Protein AF-A0A920MSC8-F1 (afdb_monomer_lite)

Sequence (180 aa):
MVLKQYVLIKDSKAYVSVGFSSLSDSIYIMFEDGENQVEAIFDRISPYYDNRDAVVTSTADDWADWCHEKFIRTCRNFRAHNLWLSCAIVTNGVSADNWDDIQIQLDSGYVEAVAHSRTHPYVPYNDVEGEVAGSKEDIIGNLELPAHSRYGENEYVYAWIAPYGDMRKIDPWEALQNIL

Structure (mmCIF, N/CA/C/O backbone):
data_AF-A0A920MSC8-F1
#
_entry.id   AF-A0A920MSC8-F1
#
loop_
_atom_site.group_PDB
_atom_site.id
_atom_site.type_symbol
_atom_site.label_atom_id
_atom_site.label_alt_id
_atom_site.label_comp_id
_atom_site.label_asym_id
_atom_site.label_entity_id
_atom_site.label_seq_id
_atom_site.pdbx_PDB_ins_code
_atom_site.Cartn_x
_atom_site.Cartn_y
_atom_site.Cartn_z
_atom_site.occupancy
_atom_site.B_iso_or_equiv
_atom_site.auth_seq_id
_atom_site.auth_comp_id
_atom_site.auth_asym_id
_atom_site.auth_atom_id
_atom_site.pdbx_PDB_model_num
ATOM 1 N N . MET A 1 1 ? -1.383 1.079 37.408 1.00 40.09 1 MET A N 1
ATOM 2 C CA . MET A 1 1 ? -1.891 1.235 36.031 1.00 40.09 1 MET A CA 1
ATOM 3 C C . MET A 1 1 ? -1.888 2.720 35.716 1.00 40.09 1 MET A C 1
ATOM 5 O O . MET A 1 1 ? -2.569 3.460 36.410 1.00 40.09 1 MET A O 1
ATOM 9 N N . VAL A 1 2 ? -1.052 3.177 34.783 1.00 30.62 2 VAL A N 1
ATOM 10 C CA . VAL A 1 2 ? -1.050 4.588 34.366 1.00 30.62 2 VAL A CA 1
ATOM 11 C C . VAL A 1 2 ? -2.204 4.749 33.380 1.00 30.62 2 VAL A C 1
ATOM 13 O O . VAL A 1 2 ? -2.114 4.271 32.253 1.00 30.62 2 VAL A O 1
ATOM 16 N N . LEU A 1 3 ? -3.310 5.345 33.825 1.00 38.31 3 LEU A N 1
ATOM 17 C CA . LEU A 1 3 ? -4.412 5.735 32.948 1.00 38.31 3 LEU A CA 1
ATOM 18 C C . LEU A 1 3 ? -3.907 6.872 32.059 1.00 38.31 3 LEU A C 1
ATOM 20 O O . LEU A 1 3 ? -3.834 8.021 32.487 1.00 38.31 3 LEU A O 1
ATOM 24 N N . LYS A 1 4 ? -3.509 6.548 30.830 1.00 42.91 4 LYS A N 1
ATOM 25 C CA . LYS A 1 4 ? -3.308 7.560 29.798 1.00 42.91 4 LYS A CA 1
ATOM 26 C C . LYS A 1 4 ? -4.689 7.996 29.320 1.00 42.91 4 LYS A C 1
ATOM 28 O O . LYS A 1 4 ? -5.330 7.288 28.555 1.00 42.91 4 LYS A O 1
ATOM 33 N N . GLN A 1 5 ? -5.156 9.121 29.841 1.00 56.84 5 GLN A N 1
ATOM 34 C CA . GLN A 1 5 ? -6.381 9.765 29.388 1.00 56.84 5 GLN A CA 1
ATOM 35 C C . GLN A 1 5 ? -6.006 10.690 28.233 1.00 56.84 5 GLN A C 1
ATOM 37 O O . GLN A 1 5 ? -5.167 11.575 28.392 1.00 56.84 5 GLN A O 1
ATOM 42 N N . TYR A 1 6 ? -6.596 10.458 27.068 1.00 54.62 6 TYR A N 1
ATOM 43 C CA . TYR A 1 6 ? -6.453 11.339 25.916 1.00 54.62 6 TYR A CA 1
ATOM 44 C C . TYR A 1 6 ? -7.805 11.990 25.650 1.00 54.62 6 TYR A C 1
ATOM 46 O O . TYR A 1 6 ? -8.813 11.289 25.546 1.00 54.62 6 TYR A O 1
ATOM 54 N N . VAL A 1 7 ? -7.812 13.319 25.552 1.00 63.34 7 VAL A N 1
ATOM 55 C CA . VAL A 1 7 ? -8.967 14.105 25.114 1.00 63.34 7 VAL A CA 1
ATOM 56 C C . VAL A 1 7 ? -8.557 14.826 23.839 1.00 63.34 7 VAL A C 1
ATOM 58 O O . VAL A 1 7 ? -7.684 15.691 23.863 1.00 63.34 7 VAL A O 1
ATOM 61 N N . LEU A 1 8 ? -9.162 14.442 22.718 1.00 65.62 8 LEU A N 1
ATOM 62 C CA . LEU A 1 8 ? -9.047 15.172 21.456 1.00 65.62 8 LEU A CA 1
ATOM 63 C C . LEU A 1 8 ? -10.318 15.994 21.264 1.00 65.62 8 LEU A C 1
ATOM 65 O O . LEU A 1 8 ? -11.412 15.434 21.343 1.00 65.62 8 LEU A O 1
ATOM 69 N N . ILE A 1 9 ? -10.172 17.289 20.982 1.00 70.25 9 ILE A N 1
ATOM 70 C CA . ILE A 1 9 ? -11.290 18.186 20.678 1.00 70.25 9 ILE A CA 1
ATOM 71 C C . ILE A 1 9 ? -11.225 18.550 19.196 1.00 70.25 9 ILE A C 1
ATOM 73 O O . ILE A 1 9 ? -10.242 19.129 18.738 1.00 70.25 9 ILE A O 1
ATOM 77 N N . LYS A 1 10 ? -12.273 18.209 18.444 1.00 68.88 10 LYS A N 1
ATOM 78 C CA . LYS A 1 10 ? -12.442 18.597 17.038 1.00 68.88 10 LYS A CA 1
ATOM 79 C C . LYS A 1 10 ? -13.920 18.853 16.763 1.00 68.88 10 LYS A C 1
ATOM 81 O O . LYS A 1 10 ? -14.752 18.055 17.182 1.00 68.88 10 LYS A O 1
ATOM 86 N N . ASP A 1 11 ? -14.239 19.952 16.078 1.00 78.25 11 ASP A N 1
ATOM 87 C CA . ASP A 1 11 ? -15.609 20.318 15.679 1.00 78.25 11 ASP A CA 1
ATOM 88 C C . ASP A 1 11 ? -16.618 20.266 16.848 1.00 78.25 11 ASP A C 1
ATOM 90 O O . ASP A 1 11 ? -17.703 19.697 16.738 1.00 78.25 11 ASP A O 1
ATOM 94 N N . SER A 1 12 ? -16.224 20.810 18.008 1.00 80.44 12 SER A N 1
ATOM 95 C CA . SER A 1 12 ? -17.002 20.795 19.262 1.00 80.44 12 SER A CA 1
ATOM 96 C C . SER A 1 12 ? -17.356 19.396 19.795 1.00 80.44 12 SER A C 1
ATOM 98 O O . SER A 1 12 ? -18.284 19.250 20.589 1.00 80.44 12 SER A O 1
ATOM 100 N N . LYS A 1 13 ? -16.610 18.357 19.397 1.00 82.50 13 LYS A N 1
ATOM 101 C CA . LYS A 1 13 ? -16.705 17.000 19.949 1.00 82.50 13 LYS A CA 1
ATOM 102 C C . LYS A 1 13 ? -15.428 16.620 20.683 1.00 82.50 13 LYS A C 1
ATOM 104 O O . LYS A 1 13 ? -14.330 16.804 20.158 1.00 82.50 13 LYS A O 1
ATOM 109 N N . ALA A 1 14 ? -15.591 16.041 21.871 1.00 80.44 14 ALA A N 1
ATOM 110 C CA . ALA A 1 14 ? -14.511 15.443 22.640 1.00 80.44 14 ALA A CA 1
ATOM 111 C C . ALA A 1 14 ? -14.516 13.918 22.477 1.00 80.44 14 ALA A C 1
ATOM 113 O O . ALA A 1 14 ? -15.543 13.268 22.676 1.00 80.44 14 ALA A O 1
ATOM 114 N N . TYR A 1 15 ? -13.361 13.344 22.148 1.00 77.81 15 TYR A N 1
ATOM 115 C CA . TYR A 1 15 ? -13.153 11.897 22.124 1.00 77.81 15 TYR A CA 1
ATOM 116 C C . TYR A 1 15 ? -12.422 11.492 23.397 1.00 77.81 15 TYR A C 1
ATOM 118 O O . TYR A 1 15 ? -11.313 11.968 23.637 1.00 77.81 15 TYR A O 1
ATOM 126 N N . VAL A 1 16 ? -13.042 10.626 24.199 1.00 76.69 16 VAL A N 1
ATOM 127 C CA . VAL A 1 16 ? -12.488 10.163 25.475 1.00 76.69 16 VAL A CA 1
ATOM 128 C C . VAL A 1 16 ? -12.204 8.669 25.383 1.00 76.69 16 VAL A C 1
ATOM 130 O O . VAL A 1 16 ? -13.113 7.877 25.144 1.00 76.69 16 VAL A O 1
ATOM 133 N N . SER A 1 17 ? -10.942 8.291 25.589 1.00 75.38 17 SER A N 1
ATOM 134 C CA . SER A 1 17 ? -10.539 6.901 25.817 1.00 75.38 17 SER A CA 1
ATOM 135 C C . SER A 1 17 ? -10.079 6.747 27.263 1.00 75.38 17 SER A C 1
ATOM 137 O O . SER A 1 17 ? -9.133 7.405 27.705 1.00 75.38 17 SER A O 1
ATOM 139 N N . VAL A 1 18 ? -10.785 5.907 28.018 1.00 75.25 18 VAL A N 1
ATOM 140 C CA . VAL A 1 18 ? -10.506 5.621 29.425 1.00 75.25 18 VAL A CA 1
ATOM 141 C C . VAL A 1 18 ? -10.830 4.157 29.709 1.00 75.25 18 VAL A C 1
ATOM 143 O O . VAL A 1 18 ? -11.846 3.633 29.258 1.00 75.25 18 VAL A O 1
ATOM 146 N N . GLY A 1 19 ? -9.945 3.480 30.439 1.00 69.69 19 GLY A N 1
ATOM 147 C CA . GLY A 1 19 ? -10.196 2.121 30.915 1.00 69.69 19 GLY A CA 1
ATOM 148 C C . GLY A 1 19 ? -11.047 2.128 32.184 1.00 69.69 19 GLY A C 1
ATOM 149 O O . GLY A 1 19 ? -10.901 3.023 33.020 1.00 69.69 19 GLY A O 1
ATOM 150 N N . PHE A 1 20 ? -11.895 1.114 32.363 1.00 77.62 20 PHE A N 1
ATOM 151 C CA . PHE A 1 20 ? -12.612 0.920 33.623 1.00 77.62 20 PHE A CA 1
ATOM 152 C C . PHE A 1 20 ? -11.646 0.604 34.765 1.00 77.62 20 PHE A C 1
ATOM 154 O O . PHE A 1 20 ? -10.599 -0.025 34.585 1.00 77.62 20 PHE A O 1
ATOM 161 N N . SER A 1 21 ? -12.006 1.050 35.965 1.00 75.38 21 SER A N 1
ATOM 162 C CA . SER A 1 21 ? -11.280 0.657 37.169 1.00 75.38 21 SER A CA 1
ATOM 163 C C . SER A 1 21 ? -11.643 -0.779 37.555 1.00 75.38 21 SER A C 1
ATOM 165 O O . SER A 1 21 ? -12.720 -1.266 37.228 1.00 75.38 21 SER A O 1
ATOM 167 N N . SER A 1 22 ? -10.803 -1.441 38.350 1.00 77.12 22 SER A N 1
ATOM 168 C CA . S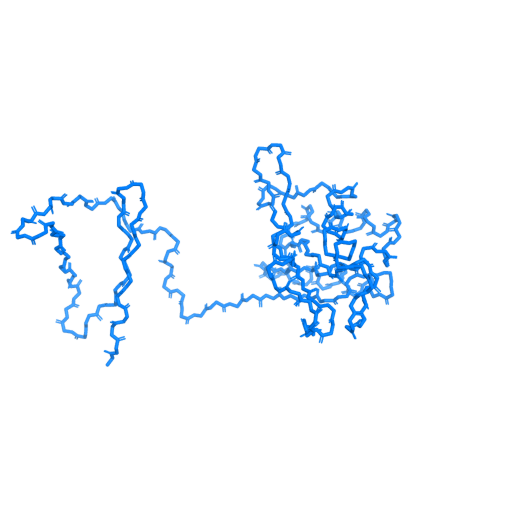ER A 1 22 ? -11.135 -2.761 38.908 1.00 77.12 22 SER A CA 1
ATOM 169 C C . SER A 1 22 ? -12.250 -2.730 39.967 1.00 77.12 22 SER A C 1
ATOM 171 O O . SER A 1 22 ? -12.584 -3.773 40.518 1.00 77.12 22 SER A O 1
ATOM 173 N N . LEU A 1 23 ? -12.766 -1.546 40.316 1.00 80.69 23 LEU A N 1
ATOM 174 C CA . LEU A 1 23 ? -13.731 -1.330 41.399 1.00 80.69 23 LEU A CA 1
ATOM 175 C C . LEU A 1 23 ? -15.093 -0.824 40.903 1.00 80.69 23 LEU A C 1
ATOM 177 O O . LEU A 1 23 ? -16.030 -0.756 41.692 1.00 80.69 23 LEU A O 1
ATOM 181 N N . SER A 1 24 ? -15.194 -0.416 39.637 1.00 83.12 24 SER A N 1
ATOM 182 C CA . SER A 1 24 ? -16.389 0.219 39.078 1.00 83.12 24 SER A CA 1
ATOM 183 C C . SER A 1 24 ? -16.393 0.137 37.554 1.00 83.12 24 SER A C 1
ATOM 185 O O . SER A 1 24 ? -15.364 0.377 36.915 1.00 83.12 24 SER A O 1
ATOM 187 N N . ASP A 1 25 ? -17.575 -0.137 37.007 1.00 81.50 25 ASP A N 1
ATOM 188 C CA . ASP A 1 25 ? -17.943 -0.092 35.590 1.00 81.50 25 ASP A CA 1
ATOM 189 C C . ASP A 1 25 ? -18.557 1.261 35.182 1.00 81.50 25 ASP A C 1
ATOM 191 O O . ASP A 1 25 ? -19.071 1.421 34.078 1.00 81.50 25 ASP A O 1
ATOM 195 N N . SER A 1 26 ? -18.516 2.251 36.074 1.00 84.12 26 SER A N 1
ATOM 196 C CA . SER A 1 26 ? -19.013 3.598 35.814 1.00 84.12 26 SER A CA 1
ATOM 197 C C . SER A 1 26 ? -17.857 4.547 35.512 1.00 84.12 26 SER A C 1
ATOM 199 O O . SER A 1 26 ? -16.879 4.620 36.260 1.00 84.12 26 SER A O 1
ATOM 201 N N . ILE A 1 27 ? -17.997 5.309 34.431 1.00 80.38 27 ILE A N 1
ATOM 202 C CA . ILE A 1 27 ? -17.090 6.392 34.050 1.00 80.38 27 ILE A CA 1
ATOM 203 C C . ILE A 1 27 ? -17.835 7.714 34.244 1.00 80.38 27 ILE A C 1
ATOM 205 O O . ILE A 1 27 ? -18.906 7.912 33.675 1.00 80.38 27 ILE A O 1
ATOM 209 N N . TYR A 1 28 ? -17.248 8.624 35.021 1.00 83.94 28 TYR A N 1
ATOM 210 C CA . TYR A 1 28 ? -17.748 9.984 35.211 1.00 83.94 28 TYR A CA 1
ATOM 211 C C . TYR A 1 28 ? -16.792 10.951 34.515 1.00 83.94 28 TYR A C 1
ATOM 213 O O . TYR A 1 28 ? -15.592 10.935 34.790 1.00 83.94 28 TYR A O 1
ATOM 221 N N . ILE A 1 29 ? -17.313 11.765 33.598 1.00 80.81 29 ILE A N 1
ATOM 222 C CA . ILE A 1 29 ? -16.546 12.763 32.845 1.00 80.81 29 ILE A CA 1
ATOM 223 C C . ILE A 1 29 ? -17.184 14.122 33.110 1.00 80.81 29 ILE A C 1
ATOM 225 O O . ILE A 1 29 ? -18.401 14.264 33.002 1.00 80.81 29 ILE A O 1
ATOM 229 N N . MET A 1 30 ? -16.359 15.107 33.452 1.00 82.88 30 MET A N 1
ATOM 230 C CA . MET A 1 30 ? -16.766 16.495 33.648 1.00 82.88 30 MET A CA 1
ATOM 231 C C . MET A 1 30 ? -16.000 17.375 32.662 1.00 82.88 30 MET A C 1
ATOM 233 O O . MET A 1 30 ? -14.799 17.184 32.472 1.00 82.88 30 MET A O 1
ATOM 237 N N . PHE A 1 31 ? -16.704 18.310 32.030 1.00 80.50 31 PHE A N 1
ATOM 238 C CA . PHE A 1 31 ? -16.123 19.318 31.150 1.00 80.50 31 PHE A CA 1
ATOM 239 C C . PHE A 1 31 ? -16.188 20.674 31.852 1.00 80.50 31 PHE A C 1
ATOM 241 O O . PHE A 1 31 ? -17.226 21.017 32.418 1.00 80.50 31 PHE A O 1
ATOM 248 N N . GLU A 1 32 ? -15.093 21.429 31.816 1.00 84.00 32 GLU A N 1
ATOM 249 C CA . GLU A 1 32 ? -14.963 22.729 32.481 1.00 84.00 32 GLU A CA 1
ATOM 250 C C . GLU A 1 32 ? -14.346 23.764 31.529 1.00 84.00 32 GLU A C 1
ATOM 252 O O . GLU A 1 32 ? -13.488 23.431 30.708 1.00 84.00 32 GLU A O 1
ATOM 257 N N . ASP A 1 33 ? -14.778 25.017 31.664 1.00 78.69 33 ASP A N 1
ATOM 258 C CA . ASP A 1 33 ? -14.184 26.207 31.050 1.00 78.69 33 ASP A CA 1
ATOM 259 C C . ASP A 1 33 ? -13.880 27.229 32.159 1.00 78.69 33 ASP A C 1
ATOM 261 O O . ASP A 1 33 ? -14.756 27.955 32.649 1.00 78.69 33 ASP A O 1
ATOM 265 N N . GLY A 1 34 ? -12.631 27.211 32.632 1.00 84.00 34 GLY A N 1
ATOM 266 C CA . GLY A 1 34 ? -12.221 27.923 33.840 1.00 84.00 34 GLY A CA 1
ATOM 267 C C . GLY A 1 34 ? -12.882 27.331 35.087 1.00 84.00 34 GLY A C 1
ATOM 268 O O . GLY A 1 34 ? -12.683 26.163 35.397 1.00 84.00 34 GLY A O 1
ATOM 269 N 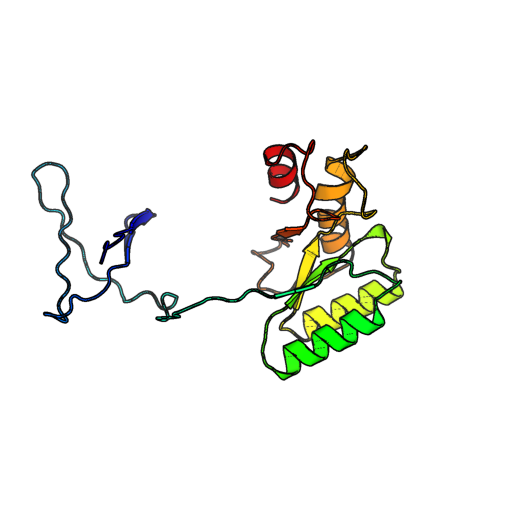N . GLU A 1 35 ? -13.660 28.142 35.803 1.00 85.88 35 GLU A N 1
ATOM 270 C CA . GLU A 1 35 ? -14.427 27.713 36.986 1.00 85.88 35 GLU A CA 1
ATOM 271 C C . GLU A 1 35 ? -15.853 27.244 36.639 1.00 85.88 35 GLU A C 1
ATOM 273 O O . GLU A 1 35 ? -16.616 26.859 37.524 1.00 85.88 35 GLU A O 1
ATOM 278 N N . ASN A 1 36 ? -16.243 27.300 35.360 1.00 84.81 36 ASN A N 1
ATOM 279 C CA . ASN A 1 36 ? -17.599 26.974 34.929 1.00 84.81 36 ASN A CA 1
ATOM 280 C C . ASN A 1 36 ? -17.680 25.540 34.409 1.00 84.81 36 ASN A C 1
ATOM 282 O O . ASN A 1 36 ? -16.892 25.138 33.555 1.00 84.81 36 ASN A O 1
AT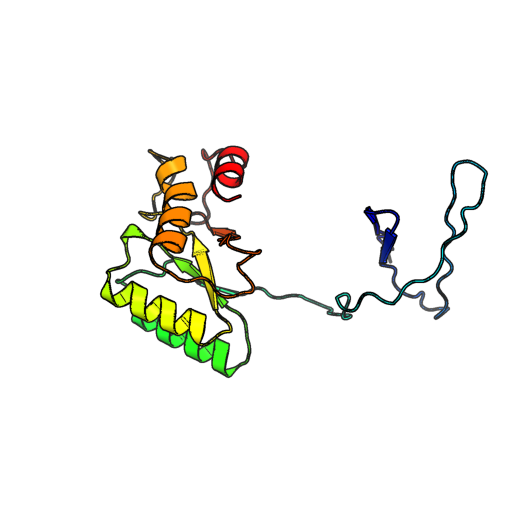OM 286 N N . GLN A 1 37 ? -18.695 24.798 34.847 1.00 83.88 37 GLN A N 1
ATOM 287 C CA . GLN A 1 37 ? -19.024 23.508 34.253 1.00 83.88 37 GLN A CA 1
ATOM 288 C C . GLN A 1 37 ? -19.688 23.710 32.887 1.00 83.88 37 GLN A C 1
ATOM 290 O O . GLN A 1 37 ? -20.622 24.501 32.740 1.00 83.88 37 GLN A O 1
ATOM 295 N N . VAL A 1 38 ? -19.226 22.954 31.896 1.00 85.75 38 VAL A N 1
ATOM 296 C CA . VAL A 1 38 ? -19.782 22.933 30.545 1.00 85.75 38 VAL A CA 1
ATOM 297 C C . VAL A 1 38 ? -20.697 21.721 30.407 1.00 85.75 38 VAL A C 1
ATOM 299 O O . VAL A 1 38 ? -20.321 20.593 30.737 1.00 85.75 38 VAL A O 1
ATOM 302 N N . GLU A 1 39 ? -21.912 21.944 29.911 1.00 84.12 39 GLU A N 1
ATOM 303 C CA . GLU A 1 39 ? -22.828 20.856 29.583 1.00 84.12 39 GLU A CA 1
ATOM 304 C C . GLU A 1 39 ? -22.312 20.098 28.353 1.00 84.12 39 GLU A C 1
ATOM 306 O O . GLU A 1 39 ? -22.068 20.682 27.297 1.00 84.12 39 GLU A O 1
ATOM 311 N N . ALA A 1 40 ? -22.156 18.783 28.490 1.00 84.06 40 ALA A N 1
ATOM 312 C CA . ALA A 1 40 ? -21.802 17.895 27.395 1.00 84.06 40 ALA A CA 1
ATOM 313 C C . ALA A 1 40 ? -22.849 16.794 27.272 1.00 84.06 40 ALA A C 1
ATOM 315 O O . ALA A 1 40 ? -23.258 16.185 28.261 1.00 84.06 40 ALA A O 1
ATOM 316 N N . ILE A 1 41 ? -23.256 16.518 26.037 1.00 87.00 41 ILE A N 1
ATOM 317 C CA . ILE A 1 41 ? -24.205 15.455 25.725 1.00 87.00 41 ILE A CA 1
ATOM 318 C C . ILE A 1 41 ? -23.410 14.257 25.222 1.00 87.00 41 ILE A C 1
ATOM 320 O O . ILE A 1 41 ? -22.588 14.373 24.311 1.00 87.00 41 ILE A O 1
ATOM 324 N N . PHE A 1 42 ? -23.669 13.091 25.807 1.00 86.19 42 PHE A N 1
ATOM 325 C CA . PHE A 1 42 ? -23.170 11.836 25.268 1.00 86.19 42 PHE A CA 1
ATOM 326 C C . PHE A 1 42 ? -23.778 11.596 23.875 1.00 86.19 42 PHE A C 1
ATOM 328 O O . PHE A 1 42 ? -24.987 11.422 23.752 1.00 86.19 42 PHE A O 1
ATOM 335 N N . ASP A 1 43 ? -22.943 11.604 22.832 1.00 86.56 43 ASP A N 1
ATOM 336 C CA . ASP A 1 43 ? -23.361 11.335 21.445 1.00 86.56 43 ASP A CA 1
ATOM 337 C C . ASP A 1 43 ? -23.518 9.823 21.223 1.00 86.56 43 ASP A C 1
ATOM 339 O O . ASP A 1 43 ? -24.614 9.311 20.997 1.00 86.56 43 ASP A O 1
ATOM 343 N N . ARG A 1 44 ? -22.405 9.088 21.328 1.00 83.19 44 ARG A N 1
ATOM 344 C CA . ARG A 1 44 ? -22.343 7.633 21.153 1.00 83.19 44 ARG A CA 1
ATOM 345 C C . ARG A 1 44 ? -21.026 7.067 21.669 1.00 83.19 44 ARG A C 1
ATOM 347 O O . ARG A 1 44 ? -20.044 7.790 21.827 1.00 83.19 44 ARG A O 1
ATOM 354 N N . ILE A 1 45 ? -20.971 5.745 21.808 1.00 77.88 45 ILE A N 1
ATOM 355 C CA . ILE A 1 45 ? -19.697 5.020 21.842 1.00 77.88 45 ILE A CA 1
ATOM 356 C C . ILE A 1 45 ? -19.122 5.038 20.420 1.00 77.88 45 ILE A C 1
ATOM 358 O O . ILE A 1 45 ? -19.842 4.753 19.459 1.00 77.88 45 ILE A O 1
ATOM 362 N N . SER A 1 46 ? -17.849 5.415 20.267 1.00 69.00 46 SER A N 1
ATOM 363 C CA . SER A 1 46 ? -17.199 5.395 18.952 1.00 69.00 46 SER A CA 1
ATOM 364 C C . SER A 1 46 ? -17.221 3.970 18.385 1.00 69.00 46 SER A C 1
ATOM 366 O O . SER A 1 46 ? -16.727 3.063 19.053 1.00 69.00 46 SER A O 1
ATOM 368 N N . PRO A 1 47 ? -17.731 3.749 17.160 1.00 58.28 47 PRO A N 1
ATOM 369 C CA . PRO A 1 47 ? -17.731 2.421 16.545 1.00 58.28 47 PRO A CA 1
ATOM 370 C C . PRO A 1 47 ? -16.316 1.927 16.213 1.00 58.28 47 PRO A C 1
ATOM 372 O O . PRO A 1 47 ? -16.112 0.732 16.041 1.00 58.28 47 PRO A O 1
ATOM 375 N N . TYR A 1 48 ? -15.340 2.839 16.134 1.00 62.28 48 TYR A N 1
ATOM 376 C CA . TYR A 1 48 ? -13.951 2.542 15.771 1.00 62.28 48 TYR A CA 1
ATOM 377 C C . TYR A 1 48 ? -13.013 2.465 16.983 1.00 62.28 48 TYR A C 1
ATOM 379 O O . TYR A 1 48 ? -11.802 2.596 16.839 1.00 62.28 48 TYR A O 1
ATOM 387 N N . TYR A 1 49 ? -13.567 2.260 18.179 1.00 59.06 49 TYR A N 1
ATOM 388 C CA . TYR A 1 49 ? -12.802 1.826 19.344 1.00 59.06 49 TYR A CA 1
ATOM 389 C C . TYR A 1 49 ? -13.278 0.423 19.720 1.00 59.06 49 TYR A C 1
ATOM 391 O O . TYR A 1 49 ? -14.247 0.259 20.455 1.00 59.06 49 TYR A O 1
ATOM 399 N N . ASP A 1 50 ? -12.657 -0.600 19.143 1.00 60.12 50 ASP A N 1
ATOM 400 C CA . ASP A 1 50 ? -13.203 -1.959 19.126 1.00 60.12 50 ASP A CA 1
ATOM 401 C C . ASP A 1 50 ? -12.532 -2.922 20.112 1.00 60.12 50 ASP A C 1
ATOM 403 O O . ASP A 1 50 ? -12.506 -4.129 19.885 1.00 60.12 50 ASP A O 1
ATOM 407 N N . ASN A 1 51 ? -12.016 -2.398 21.231 1.00 59.75 51 ASN A N 1
ATOM 408 C CA . ASN A 1 51 ? -11.367 -3.185 22.289 1.00 59.75 51 ASN A CA 1
ATOM 409 C C . ASN A 1 51 ? -10.258 -4.126 21.778 1.00 59.75 51 ASN A C 1
ATOM 411 O O . ASN A 1 51 ? -9.960 -5.128 22.423 1.00 59.75 51 ASN A O 1
ATOM 415 N N . ARG A 1 52 ? -9.635 -3.832 20.628 1.00 66.94 52 ARG A N 1
ATOM 416 C CA . ARG A 1 52 ? -8.458 -4.575 20.174 1.00 66.94 52 ARG A CA 1
ATOM 417 C C . ARG A 1 52 ? -7.328 -4.417 21.187 1.00 66.94 52 ARG A C 1
ATOM 419 O O . ARG A 1 52 ? -6.864 -3.308 21.440 1.00 66.94 52 ARG A O 1
ATOM 426 N N . ASP A 1 53 ? -6.837 -5.545 21.691 1.00 75.25 53 ASP A N 1
ATOM 427 C CA . ASP A 1 53 ? -5.637 -5.601 22.537 1.00 75.25 53 ASP A CA 1
ATOM 428 C C . ASP A 1 53 ? -4.352 -5.323 21.739 1.00 75.25 53 ASP A C 1
ATOM 430 O O . ASP A 1 53 ? -3.330 -4.923 22.297 1.00 75.25 53 ASP A O 1
ATOM 434 N N . ALA A 1 54 ? -4.400 -5.537 20.420 1.00 78.38 54 ALA A N 1
ATOM 435 C CA . ALA A 1 54 ? -3.307 -5.283 19.495 1.00 78.38 54 ALA A CA 1
ATOM 436 C C . ALA A 1 54 ? -3.828 -4.995 18.081 1.00 78.38 54 ALA A C 1
ATOM 438 O O . ALA A 1 54 ? -4.880 -5.484 17.664 1.00 78.38 54 ALA A O 1
ATOM 439 N N . VAL A 1 55 ? -3.039 -4.238 17.322 1.00 80.69 55 VAL A N 1
ATOM 440 C CA . VAL A 1 55 ? -3.230 -4.022 15.887 1.00 80.69 55 VAL A CA 1
ATOM 441 C C . VAL A 1 55 ? -1.986 -4.526 15.174 1.00 80.69 55 VAL A C 1
ATOM 443 O O . VAL A 1 55 ? -0.867 -4.273 15.615 1.00 80.69 55 VAL A O 1
ATOM 446 N N . VAL A 1 56 ? -2.194 -5.243 14.074 1.00 87.25 56 VAL A N 1
ATOM 447 C CA . VAL A 1 56 ? -1.129 -5.687 13.178 1.00 87.25 56 VAL A CA 1
ATOM 448 C C . VAL A 1 56 ? -1.398 -5.074 11.816 1.00 87.25 56 VAL A C 1
ATOM 450 O O . VAL A 1 56 ? -2.497 -5.214 11.281 1.00 87.25 56 VAL A O 1
ATOM 453 N N . THR A 1 57 ? -0.393 -4.406 11.266 1.00 91.19 57 THR A N 1
ATOM 454 C CA . THR A 1 57 ? -0.333 -4.055 9.849 1.00 91.19 57 THR A CA 1
ATOM 455 C C . THR A 1 57 ? 0.619 -5.023 9.157 1.00 91.19 57 THR A C 1
ATOM 457 O O . THR A 1 57 ? 1.556 -5.539 9.767 1.00 91.19 57 THR A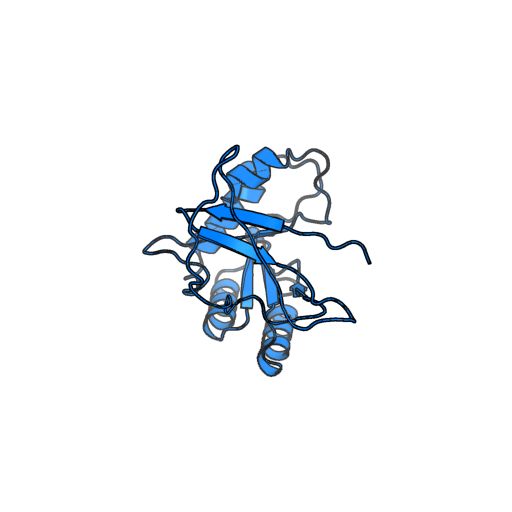 O 1
ATOM 460 N N . SER A 1 58 ? 0.344 -5.338 7.896 1.00 97.00 58 SER A N 1
ATOM 461 C CA . SER A 1 58 ? 1.201 -6.196 7.081 1.00 97.00 58 SER A CA 1
ATOM 462 C C . SER A 1 58 ? 1.581 -5.438 5.827 1.00 97.00 58 SER A C 1
ATOM 464 O O . SER A 1 58 ? 0.702 -4.989 5.093 1.00 97.00 58 SER A O 1
ATOM 466 N N . THR A 1 59 ? 2.885 -5.303 5.604 1.00 97.25 59 THR A N 1
ATOM 467 C CA . THR A 1 59 ? 3.444 -4.720 4.389 1.00 97.25 59 THR A CA 1
ATOM 468 C C . THR A 1 59 ? 4.283 -5.760 3.657 1.00 97.25 59 THR A C 1
ATOM 470 O O . THR A 1 59 ? 4.831 -6.679 4.275 1.00 97.25 59 THR A O 1
ATOM 473 N N . ALA A 1 60 ? 4.348 -5.644 2.336 1.00 98.00 60 ALA A N 1
ATOM 474 C CA . ALA A 1 60 ? 5.270 -6.401 1.502 1.00 98.00 60 ALA A CA 1
ATOM 475 C C . ALA A 1 60 ? 5.982 -5.433 0.559 1.00 98.00 60 ALA A C 1
ATOM 477 O O . ALA A 1 60 ? 5.323 -4.727 -0.202 1.00 98.00 60 ALA A O 1
ATOM 478 N N . ASP A 1 61 ? 7.309 -5.426 0.615 1.00 98.06 61 ASP A N 1
ATOM 479 C CA . ASP A 1 61 ? 8.141 -4.434 -0.065 1.00 98.06 61 ASP A CA 1
ATOM 480 C C . ASP A 1 61 ? 8.766 -5.026 -1.340 1.00 98.06 61 ASP A C 1
ATOM 482 O O . ASP A 1 61 ? 8.911 -6.248 -1.463 1.00 98.06 61 ASP A O 1
ATOM 486 N N . ASP A 1 62 ? 9.143 -4.151 -2.272 1.00 97.81 62 ASP A N 1
ATOM 487 C CA . ASP A 1 62 ? 9.756 -4.465 -3.571 1.00 97.81 62 ASP A CA 1
ATOM 488 C C . ASP A 1 62 ? 8.835 -5.058 -4.647 1.00 97.81 62 ASP A C 1
ATOM 490 O O . ASP A 1 62 ? 9.320 -5.849 -5.456 1.00 97.81 62 ASP A O 1
ATOM 494 N N . TRP A 1 63 ? 7.541 -4.713 -4.728 1.00 98.50 63 TRP A N 1
ATOM 495 C CA . TRP A 1 63 ? 6.722 -5.173 -5.860 1.00 98.50 63 TRP A CA 1
ATOM 496 C C . TRP A 1 63 ? 7.223 -4.559 -7.170 1.00 98.50 63 TRP A C 1
ATOM 498 O O . TRP A 1 63 ? 7.063 -3.367 -7.428 1.00 98.50 63 TRP A O 1
ATOM 508 N N . ALA A 1 64 ? 7.828 -5.414 -7.991 1.00 98.25 64 ALA A N 1
ATOM 509 C CA . ALA A 1 64 ? 8.325 -5.134 -9.329 1.00 98.25 64 ALA A CA 1
ATOM 510 C C . ALA A 1 64 ? 8.419 -6.436 -10.144 1.00 98.25 64 ALA A C 1
ATOM 512 O O . ALA A 1 64 ? 8.172 -7.534 -9.631 1.00 98.25 64 ALA A O 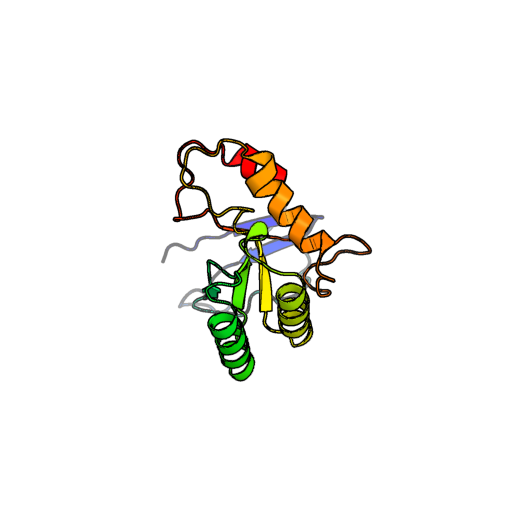1
ATOM 513 N N . ASP A 1 65 ? 8.820 -6.340 -11.410 1.00 98.19 65 ASP A N 1
ATOM 514 C CA . ASP A 1 65 ? 8.873 -7.462 -12.353 1.00 98.19 65 ASP A CA 1
ATOM 515 C C . ASP A 1 65 ? 9.684 -8.664 -11.830 1.00 98.19 65 ASP A C 1
ATOM 517 O O . ASP A 1 65 ? 9.284 -9.817 -11.996 1.00 98.19 65 ASP A O 1
ATOM 521 N N . TRP A 1 66 ? 10.797 -8.426 -11.127 1.00 96.88 66 TRP A N 1
ATOM 522 C CA . TRP A 1 66 ? 11.685 -9.489 -10.625 1.00 96.88 66 TRP A CA 1
ATOM 523 C C . TRP A 1 66 ? 11.083 -10.354 -9.504 1.00 96.88 66 TRP A C 1
ATOM 525 O O . TRP A 1 66 ? 11.645 -11.396 -9.148 1.00 96.88 66 TRP A O 1
ATOM 535 N N . CYS A 1 67 ? 9.954 -9.951 -8.925 1.00 96.38 67 CYS A N 1
ATOM 536 C CA . CYS A 1 67 ? 9.266 -10.687 -7.865 1.00 96.38 67 CYS A CA 1
ATOM 537 C C . CYS A 1 67 ? 7.744 -10.785 -8.077 1.00 96.38 67 CYS A C 1
ATOM 539 O O . CYS A 1 67 ? 7.065 -11.343 -7.212 1.00 96.38 67 CYS A O 1
ATOM 541 N N . HIS A 1 68 ? 7.225 -10.304 -9.211 1.00 97.88 68 HIS A N 1
ATOM 542 C CA . HIS A 1 68 ? 5.801 -10.081 -9.471 1.00 97.88 68 HIS A CA 1
ATOM 543 C C . HIS A 1 68 ? 4.906 -11.278 -9.098 1.00 97.88 68 HIS A C 1
ATOM 545 O O . HIS A 1 68 ? 4.005 -11.163 -8.269 1.00 97.88 68 HIS A O 1
ATOM 551 N N . GLU A 1 69 ? 5.229 -12.477 -9.587 1.00 98.00 69 GLU A N 1
ATOM 552 C CA . GLU A 1 69 ? 4.477 -13.709 -9.290 1.00 98.00 69 GLU A CA 1
ATOM 553 C C . GLU A 1 69 ? 4.382 -14.036 -7.788 1.00 98.00 69 GLU A C 1
ATOM 555 O O . GLU A 1 69 ? 3.386 -14.584 -7.299 1.00 98.00 69 GLU A O 1
ATOM 560 N N . LYS A 1 70 ? 5.416 -13.687 -7.011 1.00 98.31 70 LYS A N 1
ATOM 561 C CA . LYS A 1 70 ? 5.410 -13.883 -5.555 1.00 98.31 70 LYS A CA 1
ATOM 562 C C . LYS A 1 70 ? 4.420 -12.931 -4.890 1.00 98.31 70 LYS A C 1
ATOM 564 O O . LYS A 1 70 ? 3.738 -13.347 -3.951 1.00 98.31 70 LYS A O 1
ATOM 569 N N . PHE A 1 71 ? 4.305 -11.702 -5.385 1.00 98.44 71 PHE A N 1
ATOM 570 C CA . PHE A 1 71 ? 3.331 -10.730 -4.900 1.00 98.44 71 PHE A CA 1
ATOM 571 C C . PHE A 1 71 ? 1.903 -11.145 -5.226 1.00 98.44 71 PHE A C 1
ATOM 573 O O . PHE A 1 71 ? 1.073 -11.176 -4.318 1.00 98.44 71 PHE A O 1
ATOM 580 N N . ILE A 1 72 ? 1.631 -11.592 -6.455 1.00 98.50 72 ILE A N 1
ATOM 581 C CA . ILE A 1 72 ? 0.311 -12.118 -6.836 1.00 98.50 72 ILE A CA 1
ATOM 582 C C . ILE A 1 72 ? -0.106 -13.266 -5.911 1.00 98.50 72 ILE A C 1
ATOM 584 O O . ILE A 1 72 ? -1.218 -13.285 -5.372 1.00 98.50 72 ILE A O 1
ATOM 588 N N . ARG A 1 73 ? 0.803 -14.215 -5.655 1.00 98.62 73 ARG A N 1
ATOM 589 C CA . ARG A 1 73 ? 0.551 -15.308 -4.707 1.00 98.62 73 ARG A CA 1
ATOM 590 C C . ARG A 1 73 ? 0.302 -14.797 -3.286 1.00 98.62 73 ARG A C 1
ATOM 592 O O . ARG A 1 73 ? -0.590 -15.305 -2.610 1.00 98.62 73 ARG A O 1
ATOM 599 N N . THR A 1 74 ? 1.079 -13.821 -2.830 1.00 98.44 74 THR A N 1
ATOM 600 C CA . THR A 1 74 ? 0.959 -13.259 -1.478 1.00 98.44 74 THR A CA 1
ATOM 601 C C . THR A 1 74 ? -0.380 -12.547 -1.299 1.00 98.44 74 THR A C 1
ATOM 603 O O . THR A 1 74 ? -1.097 -12.866 -0.353 1.00 98.44 74 THR A O 1
ATOM 606 N N . CYS A 1 75 ? -0.784 -11.706 -2.254 1.00 98.62 75 CYS A N 1
ATOM 607 C CA . CYS A 1 75 ? -2.087 -11.041 -2.266 1.00 98.62 75 CYS A CA 1
ATOM 608 C C . CYS A 1 75 ? -3.236 -12.053 -2.168 1.00 98.62 75 CYS A C 1
ATOM 610 O O . CYS A 1 75 ? -4.121 -11.920 -1.324 1.00 98.62 75 CYS A O 1
ATOM 612 N N . ARG A 1 76 ? -3.195 -13.123 -2.977 1.00 98.50 76 ARG A N 1
ATOM 613 C CA . ARG A 1 76 ? -4.205 -14.195 -2.938 1.00 98.50 76 ARG A CA 1
ATOM 614 C C . ARG A 1 76 ? -4.267 -14.890 -1.575 1.00 98.50 76 ARG A C 1
ATOM 616 O O . ARG A 1 76 ? -5.364 -15.160 -1.094 1.00 98.50 76 ARG A O 1
ATOM 623 N N . ASN A 1 77 ? -3.122 -15.152 -0.942 1.00 98.50 77 ASN A N 1
ATOM 624 C CA . ASN A 1 77 ? -3.075 -15.783 0.379 1.00 98.50 77 ASN A CA 1
ATOM 625 C C . ASN A 1 77 ? -3.660 -14.873 1.469 1.00 98.50 77 ASN A C 1
ATOM 627 O O . ASN A 1 77 ? -4.481 -15.329 2.259 1.00 98.50 77 ASN A O 1
ATOM 631 N N . PHE A 1 78 ? -3.273 -13.595 1.504 1.00 98.50 78 PHE A N 1
ATOM 632 C CA . PHE A 1 78 ? -3.797 -12.626 2.475 1.00 98.50 78 PHE A CA 1
ATOM 633 C C . PHE A 1 78 ? -5.309 -12.451 2.327 1.00 98.50 78 PHE A C 1
ATOM 635 O O . PHE A 1 78 ? -6.058 -12.591 3.298 1.00 98.50 78 PHE A O 1
ATOM 642 N N . ARG A 1 79 ? -5.771 -12.281 1.086 1.00 97.94 79 ARG A N 1
ATOM 643 C CA . ARG A 1 79 ? -7.192 -12.191 0.752 1.00 97.94 79 ARG A CA 1
ATOM 644 C C . ARG A 1 79 ? -7.977 -13.436 1.159 1.00 97.94 79 ARG A C 1
ATOM 646 O O . ARG A 1 79 ? -9.064 -13.304 1.707 1.00 97.94 79 ARG A O 1
ATOM 653 N N . ALA A 1 80 ? -7.425 -14.638 0.972 1.00 98.25 80 ALA A N 1
ATOM 654 C CA . ALA A 1 80 ? -8.064 -15.885 1.409 1.00 98.25 80 ALA A CA 1
ATOM 655 C C . ALA A 1 80 ? -8.280 -15.961 2.935 1.00 98.25 80 ALA A C 1
ATOM 657 O O . ALA A 1 80 ? -9.130 -16.721 3.399 1.00 98.25 80 ALA A O 1
ATOM 658 N N . HIS A 1 81 ? -7.541 -15.161 3.708 1.00 97.75 81 HIS A N 1
ATOM 659 C CA . HIS A 1 81 ? -7.689 -15.026 5.155 1.00 97.75 81 HIS A CA 1
ATOM 660 C C . HIS A 1 81 ? -8.414 -13.742 5.584 1.00 97.75 81 HIS A C 1
ATOM 662 O O . HIS A 1 81 ? -8.500 -13.478 6.782 1.00 97.75 81 HIS A O 1
ATOM 668 N N . ASN A 1 82 ? -8.961 -12.962 4.643 1.00 96.19 82 ASN A N 1
ATOM 669 C CA . ASN A 1 82 ? -9.564 -11.650 4.897 1.00 96.19 82 ASN A CA 1
ATOM 670 C C . ASN A 1 82 ? -8.603 -10.680 5.612 1.00 96.19 82 ASN A C 1
ATOM 672 O O . ASN A 1 82 ? -9.021 -9.888 6.461 1.00 96.19 82 ASN A O 1
ATOM 676 N N . LEU A 1 83 ? -7.308 -10.768 5.300 1.00 96.44 83 LEU A N 1
ATOM 677 C CA . LEU A 1 83 ? -6.267 -9.909 5.856 1.00 96.44 83 LEU A CA 1
ATOM 678 C C . LEU A 1 83 ? -5.834 -8.882 4.818 1.00 96.44 83 LEU A C 1
ATOM 680 O O . LEU A 1 83 ? -5.606 -9.232 3.664 1.00 96.44 83 LEU A O 1
ATOM 684 N N . TRP A 1 84 ? -5.696 -7.630 5.249 1.00 96.94 84 TRP A N 1
ATOM 685 C CA . TRP A 1 84 ? -5.162 -6.557 4.414 1.00 96.94 84 TRP A CA 1
ATOM 686 C C . TRP A 1 84 ? -3.650 -6.683 4.247 1.00 96.94 84 TRP A C 1
ATOM 688 O O . TRP A 1 84 ? -2.944 -7.030 5.198 1.00 96.94 84 TRP A O 1
ATOM 698 N N . LEU A 1 85 ? -3.171 -6.355 3.050 1.00 98.19 85 LEU A N 1
ATOM 699 C CA . LEU A 1 85 ? -1.756 -6.248 2.731 1.00 98.19 85 LEU A CA 1
ATOM 700 C C . LEU A 1 85 ? -1.482 -4.946 1.977 1.00 98.19 85 LEU A C 1
ATOM 702 O O . LEU A 1 85 ? -2.020 -4.733 0.891 1.00 98.19 85 LEU A O 1
ATOM 706 N N . SER A 1 86 ? -0.604 -4.115 2.525 1.00 98.12 86 SER A N 1
ATOM 707 C CA . SER A 1 86 ? -0.106 -2.924 1.840 1.00 98.12 86 SER A CA 1
ATOM 708 C C . SER A 1 86 ? 1.149 -3.300 1.050 1.00 98.12 86 SER A C 1
ATOM 710 O O . SER A 1 86 ? 2.148 -3.728 1.629 1.00 98.12 86 SER A O 1
ATOM 712 N N . CYS A 1 87 ? 1.099 -3.208 -0.275 1.00 98.38 87 CYS A N 1
ATOM 713 C CA . CYS A 1 87 ? 2.192 -3.642 -1.141 1.00 98.38 87 CYS A CA 1
ATOM 714 C C . CYS A 1 87 ? 2.971 -2.437 -1.669 1.00 98.38 87 CYS A C 1
ATOM 716 O O . CYS A 1 87 ? 2.410 -1.601 -2.376 1.00 98.38 87 CYS A O 1
ATOM 718 N N . ALA A 1 88 ? 4.257 -2.362 -1.333 1.00 98.38 88 ALA A N 1
ATOM 719 C CA . ALA A 1 88 ? 5.147 -1.282 -1.731 1.00 98.38 88 ALA A CA 1
ATOM 720 C C . ALA A 1 88 ? 5.684 -1.535 -3.149 1.00 98.38 88 ALA A C 1
ATOM 722 O O . ALA A 1 88 ? 6.366 -2.532 -3.384 1.00 98.38 88 ALA A O 1
ATOM 723 N N . ILE A 1 89 ? 5.368 -0.644 -4.088 1.00 98.81 89 ILE A N 1
ATOM 724 C CA . ILE A 1 89 ? 5.653 -0.789 -5.519 1.00 98.81 89 ILE A CA 1
ATOM 725 C C . ILE A 1 89 ? 6.879 0.045 -5.899 1.00 98.81 89 ILE A C 1
ATOM 727 O O . ILE A 1 89 ? 6.922 1.248 -5.631 1.00 98.81 89 ILE A O 1
ATOM 731 N N . VAL A 1 90 ? 7.850 -0.587 -6.563 1.00 98.69 90 VAL A N 1
ATOM 732 C CA . VAL A 1 90 ? 8.994 0.099 -7.185 1.00 98.69 90 VAL A CA 1
ATOM 733 C C . VAL A 1 90 ? 8.613 0.429 -8.623 1.00 98.69 90 VAL A C 1
ATOM 735 O O . VAL A 1 90 ? 8.676 -0.431 -9.500 1.00 98.69 90 VAL A O 1
ATOM 738 N N . THR A 1 91 ? 8.162 1.655 -8.872 1.00 98.62 91 THR A N 1
ATOM 739 C CA . THR A 1 91 ? 7.304 1.947 -10.036 1.00 98.62 91 THR A CA 1
ATOM 740 C C . THR A 1 91 ? 8.015 1.873 -11.391 1.00 98.62 91 THR A C 1
ATOM 742 O O . THR A 1 91 ? 7.421 1.372 -12.342 1.00 98.62 91 THR A O 1
ATOM 745 N N . ASN A 1 92 ? 9.306 2.227 -11.490 1.00 98.12 92 ASN A N 1
ATOM 746 C CA . ASN A 1 92 ? 10.094 1.999 -12.719 1.00 98.12 92 ASN A CA 1
ATOM 747 C C . ASN A 1 92 ? 10.549 0.538 -12.881 1.00 98.12 92 ASN A C 1
ATOM 749 O O . ASN A 1 92 ? 11.194 0.196 -13.873 1.00 98.12 92 ASN A O 1
ATOM 753 N N . GLY A 1 93 ? 10.260 -0.320 -11.904 1.00 97.56 93 GLY A N 1
ATOM 754 C CA . GLY A 1 93 ? 10.484 -1.759 -11.974 1.00 97.56 93 GLY A CA 1
ATOM 755 C C . GLY A 1 93 ? 9.282 -2.544 -12.500 1.00 97.56 93 GLY A C 1
ATOM 756 O O . GLY A 1 93 ? 9.376 -3.768 -12.556 1.00 97.56 93 GLY A O 1
ATOM 757 N N . VAL A 1 94 ? 8.173 -1.875 -12.841 1.00 98.38 94 VAL A N 1
ATOM 758 C CA . VAL A 1 94 ? 6.918 -2.507 -13.271 1.00 98.38 94 VAL A CA 1
ATOM 759 C C . VAL A 1 94 ? 6.695 -2.294 -14.769 1.00 98.38 94 VAL A C 1
ATOM 761 O O . VAL A 1 94 ? 6.630 -1.165 -15.256 1.00 98.38 94 VAL A O 1
ATOM 764 N N . SER A 1 95 ? 6.567 -3.392 -15.507 1.00 97.38 95 SER A N 1
ATOM 765 C CA . SER A 1 95 ? 6.152 -3.388 -16.914 1.00 97.38 95 SER A CA 1
ATOM 766 C C . SER A 1 95 ? 4.653 -3.121 -17.081 1.00 97.38 95 SER A C 1
ATOM 768 O O . SER A 1 95 ? 3.866 -3.333 -16.164 1.00 97.38 95 SER A O 1
ATOM 770 N N . ALA A 1 96 ? 4.241 -2.684 -18.277 1.00 94.12 96 ALA A N 1
ATOM 771 C CA . ALA A 1 96 ? 2.835 -2.395 -18.583 1.00 94.12 96 ALA A CA 1
ATOM 772 C C . ALA A 1 96 ? 1.900 -3.579 -18.267 1.00 94.12 96 ALA A C 1
ATOM 774 O O . ALA A 1 96 ? 0.909 -3.393 -17.571 1.00 94.12 96 ALA A O 1
ATOM 775 N N . ASP A 1 97 ? 2.266 -4.796 -18.684 1.00 94.69 97 ASP A N 1
ATOM 776 C CA . ASP A 1 97 ? 1.472 -6.004 -18.416 1.00 94.69 97 ASP A CA 1
ATOM 777 C C . ASP A 1 97 ? 1.325 -6.273 -16.903 1.00 94.69 97 ASP A C 1
ATOM 779 O O . ASP A 1 97 ? 0.276 -6.704 -16.433 1.00 94.69 97 ASP A O 1
ATOM 783 N N . ASN A 1 98 ? 2.360 -5.970 -16.113 1.00 97.75 98 ASN A N 1
ATOM 784 C CA . ASN A 1 98 ? 2.327 -6.178 -14.668 1.00 97.75 98 ASN A CA 1
ATOM 785 C C . ASN A 1 98 ? 1.517 -5.103 -13.924 1.00 97.75 98 ASN A C 1
ATOM 787 O O . ASN A 1 98 ? 1.039 -5.384 -12.823 1.00 97.75 98 ASN A O 1
ATOM 791 N N . TRP A 1 99 ? 1.334 -3.902 -14.489 1.00 98.56 99 TRP A N 1
ATOM 792 C CA . TRP A 1 99 ? 0.402 -2.910 -13.935 1.00 98.56 99 TRP A CA 1
ATOM 793 C C . TRP A 1 99 ? -1.045 -3.406 -13.996 1.00 98.56 99 TRP A C 1
ATOM 795 O O . TRP A 1 99 ? -1.757 -3.289 -12.998 1.00 98.56 99 TRP A O 1
ATOM 805 N N . ASP A 1 100 ? -1.448 -4.049 -15.097 1.00 98.25 100 ASP A N 1
ATOM 806 C CA . ASP A 1 100 ? -2.780 -4.659 -15.221 1.00 98.25 100 ASP A CA 1
ATOM 807 C C . ASP A 1 100 ? -3.000 -5.736 -14.144 1.00 98.25 100 ASP A C 1
ATOM 809 O O . ASP A 1 100 ? -4.042 -5.784 -13.483 1.00 98.25 100 ASP A O 1
ATOM 813 N N . ASP A 1 101 ? -1.994 -6.577 -13.893 1.00 98.19 101 ASP A N 1
ATOM 814 C CA . ASP A 1 101 ? -2.065 -7.594 -12.841 1.00 98.19 101 ASP A CA 1
ATOM 815 C C . ASP A 1 101 ? -2.126 -6.992 -11.424 1.00 98.19 101 ASP A C 1
ATOM 817 O O . ASP A 1 101 ? -2.818 -7.535 -10.548 1.00 98.19 101 ASP A O 1
ATOM 821 N N . ILE A 1 102 ? -1.451 -5.859 -11.184 1.00 98.62 102 ILE A N 1
ATOM 822 C CA . ILE A 1 102 ? -1.574 -5.097 -9.931 1.00 98.62 102 ILE A CA 1
ATOM 823 C C . ILE A 1 102 ? -3.002 -4.558 -9.783 1.00 98.62 102 ILE A C 1
ATOM 825 O O . ILE A 1 102 ? -3.600 -4.751 -8.718 1.00 98.62 102 ILE A O 1
ATOM 829 N N . GLN A 1 103 ? -3.578 -3.968 -10.837 1.00 98.62 103 GLN A N 1
ATOM 830 C CA . GLN A 1 103 ? -4.963 -3.489 -10.830 1.00 98.62 103 GLN A CA 1
ATOM 831 C C . GLN A 1 103 ? -5.930 -4.617 -10.453 1.00 98.62 103 GLN A C 1
ATOM 833 O O . GLN A 1 103 ? -6.729 -4.470 -9.529 1.00 98.62 103 GLN A O 1
ATOM 838 N N . ILE A 1 104 ? -5.778 -5.798 -11.063 1.00 98.31 104 ILE A N 1
ATOM 839 C CA . ILE A 1 104 ? -6.590 -6.979 -10.737 1.00 98.31 104 ILE A CA 1
ATOM 840 C C . ILE A 1 104 ? -6.487 -7.341 -9.245 1.00 98.31 104 ILE A C 1
ATOM 842 O O . ILE A 1 104 ? -7.480 -7.762 -8.637 1.00 98.31 104 ILE A O 1
ATOM 846 N N . GLN A 1 105 ? -5.308 -7.210 -8.622 1.00 98.38 105 GLN A N 1
ATOM 847 C CA . GLN A 1 105 ? -5.169 -7.479 -7.186 1.00 98.38 105 GLN A CA 1
ATOM 848 C C . GLN A 1 105 ? -5.857 -6.432 -6.305 1.00 98.38 105 GLN A C 1
ATOM 850 O O . GLN A 1 105 ? -6.433 -6.832 -5.286 1.00 98.38 105 GLN A O 1
ATOM 855 N N . LEU A 1 106 ? -5.827 -5.152 -6.682 1.00 97.94 106 LEU A N 1
ATOM 856 C CA . LEU A 1 106 ? -6.537 -4.079 -5.976 1.00 97.94 106 LEU A CA 1
ATOM 857 C C . LEU A 1 106 ? -8.055 -4.246 -6.087 1.00 97.94 106 LEU A C 1
ATOM 859 O O . LEU A 1 106 ? -8.749 -4.241 -5.068 1.00 97.94 106 LEU A O 1
ATOM 863 N N . ASP A 1 107 ? -8.558 -4.509 -7.294 1.00 97.88 107 ASP A N 1
ATOM 864 C CA . ASP A 1 107 ? -9.986 -4.720 -7.570 1.00 97.88 107 ASP A CA 1
ATOM 865 C C . ASP A 1 107 ? -10.546 -5.937 -6.830 1.00 97.88 107 ASP A C 1
ATOM 867 O O . ASP A 1 107 ? -11.705 -5.969 -6.413 1.00 97.88 107 ASP A O 1
ATOM 871 N N . SER A 1 108 ? -9.700 -6.945 -6.611 1.00 97.50 108 SER A N 1
ATOM 872 C CA . SER A 1 108 ? -10.047 -8.135 -5.830 1.00 97.50 108 SER A CA 1
ATOM 873 C C . SER A 1 108 ? -10.140 -7.865 -4.316 1.00 97.50 108 SER A C 1
ATOM 875 O O . SER A 1 108 ? -10.542 -8.755 -3.563 1.00 97.50 108 SER A O 1
ATOM 877 N N . GLY A 1 109 ? -9.766 -6.668 -3.852 1.00 96.88 109 GLY A N 1
ATOM 878 C CA . GLY A 1 109 ? -9.834 -6.237 -2.458 1.00 96.88 109 GLY A CA 1
ATOM 879 C C . GLY A 1 109 ? -8.732 -6.803 -1.558 1.00 96.88 109 GLY A C 1
ATOM 880 O O . GLY A 1 109 ? -7.949 -7.672 -1.955 1.00 96.88 109 GLY A O 1
ATOM 881 N N . TYR A 1 110 ? -8.704 -6.312 -0.311 1.00 97.31 110 TYR A N 1
ATOM 882 C CA . TYR A 1 110 ? -7.710 -6.639 0.727 1.00 97.31 110 TYR A CA 1
ATOM 883 C C . TYR A 1 110 ? -6.251 -6.308 0.364 1.00 97.31 110 TYR A C 1
ATOM 885 O O . TYR A 1 110 ? -5.322 -6.794 1.009 1.00 97.31 110 TYR A O 1
ATOM 893 N N . VAL A 1 111 ? -6.043 -5.467 -0.646 1.00 97.69 111 VAL A N 1
ATOM 894 C CA . VAL A 1 111 ? -4.726 -4.999 -1.079 1.00 97.69 111 VAL A CA 1
ATOM 895 C C . VAL A 1 111 ? -4.765 -3.480 -1.173 1.00 97.69 111 VAL A C 1
ATOM 897 O O . VAL A 1 111 ? -5.732 -2.919 -1.683 1.00 97.69 111 VAL A O 1
ATOM 900 N N . GLU A 1 112 ? -3.720 -2.838 -0.670 1.00 97.38 112 GLU A N 1
ATOM 901 C CA . GLU A 1 112 ? -3.477 -1.399 -0.781 1.00 97.38 112 GLU A CA 1
ATOM 902 C C . GLU A 1 112 ? -2.164 -1.180 -1.545 1.00 97.38 112 GLU A C 1
ATOM 904 O O . GLU A 1 112 ? -1.170 -1.858 -1.271 1.00 97.38 112 GLU A O 1
ATOM 909 N N . ALA A 1 113 ? -2.148 -0.241 -2.493 1.00 97.81 113 ALA A N 1
ATOM 910 C CA . ALA A 1 113 ? -0.927 0.175 -3.180 1.00 97.81 113 ALA A CA 1
ATOM 911 C C . ALA A 1 113 ? -0.160 1.212 -2.346 1.00 97.81 113 ALA A C 1
ATOM 913 O O . ALA A 1 113 ? -0.737 2.186 -1.862 1.00 97.81 113 ALA A O 1
ATOM 914 N N . VAL A 1 114 ? 1.149 1.012 -2.208 1.00 97.75 114 VAL A N 1
ATOM 915 C CA . VAL A 1 114 ? 2.062 1.882 -1.457 1.00 97.75 114 VAL A CA 1
ATOM 916 C C . VAL A 1 114 ? 3.244 2.257 -2.344 1.00 97.75 114 VAL A C 1
ATOM 918 O O . VAL A 1 114 ? 3.729 1.434 -3.117 1.00 97.75 114 VAL A O 1
ATOM 921 N N . ALA A 1 115 ? 3.734 3.491 -2.234 1.00 97.75 115 ALA A N 1
ATOM 922 C CA . ALA A 1 115 ? 4.907 3.931 -2.983 1.00 97.75 115 ALA A CA 1
ATOM 923 C C . ALA A 1 115 ? 6.203 3.366 -2.373 1.00 97.75 115 ALA A C 1
ATOM 925 O O . ALA A 1 115 ? 6.398 3.419 -1.157 1.00 97.75 115 ALA A O 1
ATOM 926 N N . HIS A 1 116 ? 7.119 2.861 -3.204 1.00 97.75 116 HIS A N 1
ATOM 927 C CA . HIS A 1 116 ? 8.438 2.374 -2.771 1.00 97.75 116 HIS A CA 1
ATOM 928 C C . HIS A 1 116 ? 9.590 2.966 -3.590 1.00 97.75 116 HIS A C 1
ATOM 930 O O . HIS A 1 116 ? 10.584 2.304 -3.894 1.00 97.75 116 HIS A O 1
ATOM 936 N N . SER A 1 117 ? 9.446 4.247 -3.934 1.00 97.94 117 SER A N 1
ATOM 937 C CA . SER A 1 117 ? 10.319 4.972 -4.857 1.00 97.94 117 SER A CA 1
ATOM 938 C C . SER A 1 117 ? 10.246 4.459 -6.302 1.00 97.94 117 SER A C 1
ATOM 940 O O . SER A 1 117 ? 9.706 3.388 -6.581 1.00 97.94 117 SER A O 1
ATOM 942 N N . ARG A 1 118 ? 10.765 5.237 -7.258 1.00 98.38 118 ARG A N 1
ATOM 943 C CA . ARG A 1 118 ? 10.750 4.844 -8.672 1.00 98.38 118 ARG A CA 1
ATOM 944 C C . ARG A 1 118 ? 11.788 3.767 -8.942 1.00 98.38 118 ARG A C 1
ATOM 946 O O . ARG A 1 118 ? 11.479 2.765 -9.577 1.00 98.38 118 ARG A O 1
ATOM 953 N N . THR A 1 119 ? 13.017 3.962 -8.464 1.00 97.88 119 THR A N 1
ATOM 954 C CA . THR A 1 119 ? 14.179 3.143 -8.860 1.00 97.88 119 THR A CA 1
ATOM 955 C C . THR A 1 119 ? 14.773 2.291 -7.737 1.00 97.88 119 THR A C 1
ATOM 957 O O . THR A 1 119 ? 15.794 1.635 -7.942 1.00 97.88 119 THR A O 1
ATOM 960 N N . HIS A 1 120 ? 14.140 2.278 -6.558 1.00 97.31 120 HIS A N 1
ATOM 961 C CA . HIS A 1 120 ? 14.657 1.641 -5.340 1.00 97.31 120 HIS A CA 1
ATOM 962 C C . HIS A 1 120 ? 16.112 2.067 -4.986 1.00 97.31 120 HIS A C 1
ATOM 964 O O . HIS A 1 120 ? 17.014 1.227 -4.843 1.00 97.31 120 HIS A O 1
ATOM 970 N N . PRO A 1 121 ? 16.391 3.384 -4.876 1.00 96.44 121 PRO A N 1
ATOM 971 C CA . PRO A 1 121 ? 17.743 3.903 -4.668 1.00 96.44 121 PRO A CA 1
ATOM 972 C C . PRO A 1 121 ? 18.280 3.682 -3.245 1.00 96.44 121 PRO A C 1
ATOM 974 O O . PRO A 1 121 ? 17.543 3.674 -2.261 1.00 96.44 121 PRO A O 1
ATOM 977 N N . TYR A 1 122 ? 19.607 3.595 -3.120 1.00 94.94 122 TYR A N 1
ATOM 978 C CA . TYR A 1 122 ? 20.294 3.764 -1.834 1.00 94.94 122 TYR A CA 1
ATOM 979 C C . TYR A 1 122 ? 20.417 5.250 -1.487 1.00 94.94 122 TYR A C 1
ATOM 981 O O . TYR A 1 122 ? 20.578 6.086 -2.375 1.00 94.94 122 TYR A O 1
ATOM 989 N N . VAL A 1 123 ? 20.430 5.587 -0.195 1.00 90.56 123 VAL A N 1
ATOM 990 C CA . VAL A 1 123 ? 20.738 6.958 0.235 1.00 90.56 123 VAL A CA 1
ATOM 991 C C . VAL A 1 123 ? 22.208 7.336 -0.030 1.00 90.56 123 VAL A C 1
ATOM 993 O O . VAL A 1 123 ? 23.104 6.497 0.120 1.00 90.56 123 VAL A O 1
ATOM 996 N N . PRO A 1 124 ? 22.505 8.616 -0.325 1.00 92.12 124 PRO A N 1
ATOM 997 C CA . PRO A 1 124 ? 21.549 9.705 -0.548 1.00 92.12 124 PRO A CA 1
ATOM 998 C C . PRO A 1 124 ? 20.867 9.599 -1.917 1.00 92.12 124 PRO A C 1
ATOM 1000 O O . PRO A 1 124 ? 21.477 9.138 -2.879 1.00 92.12 124 PRO A O 1
ATOM 1003 N N . TYR A 1 125 ? 19.622 10.069 -2.011 1.00 90.88 125 TYR A N 1
ATOM 1004 C CA . TYR A 1 125 ? 18.921 10.126 -3.293 1.00 90.88 125 TYR A CA 1
ATOM 1005 C C . TYR A 1 125 ? 19.443 11.308 -4.101 1.00 90.88 125 TYR A C 1
ATOM 1007 O O . TYR A 1 125 ? 19.619 12.404 -3.570 1.00 90.88 125 TYR A O 1
ATOM 1015 N N . ASN A 1 126 ? 19.690 11.077 -5.389 1.00 91.38 126 ASN A N 1
ATOM 1016 C CA . ASN A 1 126 ? 20.067 12.153 -6.304 1.00 91.38 126 ASN A CA 1
ATOM 1017 C C . ASN A 1 126 ? 18.875 13.072 -6.618 1.00 91.38 126 ASN A C 1
ATOM 1019 O O . ASN A 1 126 ? 19.082 14.245 -6.909 1.00 91.38 126 ASN A O 1
ATOM 1023 N N . ASP A 1 127 ? 17.659 12.524 -6.560 1.00 92.38 127 ASP A N 1
ATOM 1024 C CA . ASP A 1 127 ? 16.396 13.196 -6.857 1.00 92.38 127 ASP A CA 1
ATOM 1025 C C . ASP A 1 127 ? 15.322 12.710 -5.867 1.00 92.38 127 ASP A C 1
ATOM 1027 O O . ASP A 1 127 ? 14.706 11.666 -6.063 1.00 92.38 127 ASP A O 1
ATOM 1031 N N . VAL A 1 128 ? 15.161 13.409 -4.738 1.00 91.31 128 VAL A N 1
ATOM 1032 C CA . VAL A 1 128 ? 14.194 13.018 -3.693 1.00 91.31 128 VAL A CA 1
ATOM 1033 C C . VAL A 1 128 ? 12.760 13.175 -4.190 1.00 91.31 128 VAL A C 1
ATOM 1035 O O . VAL A 1 128 ? 11.944 12.280 -3.983 1.00 91.31 128 VAL A O 1
ATOM 1038 N N . GLU A 1 129 ? 12.452 14.289 -4.853 1.00 92.19 129 GLU A N 1
ATOM 1039 C CA . GLU A 1 129 ? 11.116 14.578 -5.373 1.00 92.19 129 GLU A CA 1
ATOM 1040 C C . GLU A 1 129 ? 10.709 13.547 -6.432 1.00 92.19 129 GLU A C 1
ATOM 1042 O O . GLU A 1 129 ? 9.659 12.917 -6.308 1.00 92.19 129 GLU A O 1
ATOM 1047 N N . GLY A 1 130 ? 11.571 13.288 -7.418 1.00 95.06 130 GLY A N 1
ATOM 1048 C CA . GLY A 1 130 ? 11.294 12.317 -8.473 1.00 95.06 130 GLY A CA 1
ATOM 1049 C C . GLY A 1 130 ? 11.161 10.881 -7.968 1.00 95.06 130 GLY A C 1
ATOM 1050 O O . GLY A 1 130 ? 10.391 10.112 -8.539 1.00 95.06 130 GLY A O 1
ATOM 1051 N N . GLU A 1 131 ? 11.856 10.511 -6.892 1.00 95.81 131 GLU A N 1
ATOM 1052 C CA . GLU A 1 131 ? 11.715 9.187 -6.285 1.00 95.81 131 GLU A CA 1
ATOM 1053 C C . GLU A 1 131 ? 10.455 9.096 -5.414 1.00 95.81 131 GLU A C 1
ATOM 1055 O O . GLU A 1 131 ? 9.710 8.127 -5.526 1.00 95.81 131 GLU A O 1
ATOM 1060 N N . VAL A 1 132 ? 10.161 10.102 -4.586 1.00 93.38 132 VAL A N 1
ATOM 1061 C CA . VAL A 1 132 ? 9.036 10.064 -3.636 1.00 93.38 132 VAL A CA 1
ATOM 1062 C C . VAL A 1 132 ? 7.721 10.513 -4.281 1.00 93.38 132 VAL A C 1
ATOM 1064 O O . VAL A 1 132 ? 6.799 9.706 -4.395 1.00 93.38 132 VAL A O 1
ATOM 1067 N N . ALA A 1 133 ? 7.621 11.768 -4.735 1.00 93.25 133 ALA A N 1
ATOM 1068 C CA . ALA A 1 133 ? 6.412 12.272 -5.399 1.00 93.25 133 ALA A CA 1
ATOM 1069 C C . ALA A 1 133 ? 6.192 11.558 -6.734 1.00 93.25 133 ALA A C 1
ATOM 1071 O O . ALA A 1 133 ? 5.075 11.154 -7.047 1.00 93.25 133 ALA A O 1
ATOM 1072 N N . GLY A 1 134 ? 7.268 11.328 -7.484 1.00 96.69 134 GLY A N 1
ATOM 1073 C CA . GLY A 1 134 ? 7.168 10.665 -8.774 1.00 96.69 134 GLY A CA 1
ATOM 1074 C C . GLY A 1 134 ? 6.634 9.232 -8.697 1.00 96.69 134 GLY A C 1
ATOM 1075 O O . GLY A 1 134 ? 5.827 8.845 -9.534 1.00 96.69 134 GLY A O 1
ATOM 1076 N N . SER A 1 135 ? 7.005 8.445 -7.682 1.00 97.75 135 SER A N 1
ATOM 1077 C CA . SER A 1 135 ? 6.438 7.092 -7.531 1.00 97.75 135 SER A CA 1
ATOM 1078 C C . SER A 1 135 ? 4.963 7.106 -7.116 1.00 97.75 135 SER A C 1
ATOM 1080 O O . SER A 1 135 ? 4.195 6.254 -7.560 1.00 97.75 135 SER A O 1
ATOM 1082 N N . LYS A 1 136 ? 4.526 8.103 -6.335 1.00 96.12 136 LYS A N 1
ATOM 1083 C CA . LYS A 1 136 ? 3.095 8.353 -6.093 1.00 96.12 136 LYS A CA 1
ATOM 1084 C C . LYS A 1 136 ? 2.356 8.655 -7.399 1.00 96.12 136 LYS A C 1
ATOM 1086 O O . LYS A 1 136 ? 1.303 8.072 -7.651 1.00 96.12 136 LYS A O 1
ATOM 1091 N N . GLU A 1 137 ? 2.898 9.557 -8.213 1.00 96.88 137 GLU A N 1
ATOM 1092 C CA . GLU A 1 137 ? 2.314 9.937 -9.504 1.00 96.88 137 GLU A CA 1
ATOM 1093 C C . GLU A 1 137 ? 2.231 8.754 -10.466 1.00 96.88 137 GLU A C 1
ATOM 1095 O O . GLU A 1 137 ? 1.217 8.599 -11.137 1.00 96.88 137 GLU A O 1
ATOM 1100 N N . ASP A 1 138 ? 3.245 7.888 -10.502 1.00 98.38 138 ASP A N 1
ATOM 1101 C CA . ASP A 1 138 ? 3.219 6.693 -11.347 1.00 98.38 138 ASP A CA 1
ATOM 1102 C C . ASP A 1 138 ? 2.100 5.734 -10.924 1.00 98.38 138 ASP A C 1
ATOM 1104 O O . ASP A 1 138 ? 1.418 5.183 -11.784 1.00 98.38 138 ASP A O 1
ATOM 1108 N N . ILE A 1 139 ? 1.880 5.551 -9.617 1.00 98.38 139 ILE A N 1
ATOM 1109 C CA . ILE A 1 139 ? 0.780 4.723 -9.104 1.00 98.38 139 ILE A CA 1
ATOM 1110 C C . ILE A 1 139 ? -0.570 5.300 -9.541 1.00 98.38 139 ILE A C 1
ATOM 1112 O O . ILE A 1 139 ? -1.372 4.574 -10.116 1.00 98.38 139 ILE A O 1
ATOM 1116 N N . ILE A 1 140 ? -0.807 6.598 -9.328 1.00 97.06 140 ILE A N 1
ATOM 1117 C CA . ILE A 1 140 ? -2.062 7.266 -9.728 1.00 97.06 140 ILE A CA 1
ATOM 1118 C C . ILE A 1 140 ? -2.226 7.279 -11.259 1.00 97.06 140 ILE A C 1
ATOM 1120 O O . ILE A 1 140 ? -3.331 7.185 -11.778 1.00 97.06 140 ILE A O 1
ATOM 1124 N N . GLY A 1 141 ? -1.126 7.385 -12.005 1.00 97.12 141 GLY A N 1
ATOM 1125 C CA . GLY A 1 141 ? -1.142 7.429 -13.464 1.00 97.12 141 GLY A CA 1
ATOM 1126 C C . GLY A 1 141 ? -1.375 6.077 -14.143 1.00 97.12 141 GLY A C 1
ATOM 1127 O O . GLY A 1 141 ? -1.803 6.064 -15.296 1.00 97.12 141 GLY A O 1
ATOM 1128 N N . ASN A 1 142 ? -1.088 4.960 -13.465 1.00 98.38 142 ASN A N 1
ATOM 1129 C CA . ASN A 1 142 ? -1.223 3.608 -14.026 1.00 98.38 142 ASN A CA 1
ATOM 1130 C C . ASN A 1 142 ? -2.369 2.793 -13.413 1.00 98.38 142 ASN A C 1
ATOM 1132 O O . ASN A 1 142 ? -2.734 1.770 -13.988 1.00 98.38 142 ASN A O 1
ATOM 1136 N N . LEU A 1 143 ? -2.923 3.203 -12.269 1.00 97.75 143 LEU A N 1
ATOM 1137 C CA . LEU A 1 143 ? -3.944 2.443 -11.550 1.00 97.75 143 LEU A CA 1
ATOM 1138 C C . LEU A 1 143 ? -5.185 3.284 -11.267 1.00 97.75 143 LEU A C 1
ATOM 1140 O O . LEU A 1 143 ? -5.095 4.443 -10.877 1.00 97.75 143 LEU A O 1
ATOM 1144 N N . GLU A 1 144 ? -6.347 2.646 -11.349 1.00 97.06 144 GLU A N 1
ATOM 1145 C CA . GLU A 1 144 ? -7.582 3.160 -10.776 1.00 97.06 144 GLU A CA 1
ATOM 1146 C C . GLU A 1 144 ? -7.660 2.718 -9.309 1.00 97.06 144 GLU A C 1
ATOM 1148 O O . GLU A 1 144 ? -7.959 1.563 -8.993 1.00 97.06 144 GLU A O 1
ATOM 1153 N N . LEU A 1 145 ? -7.402 3.636 -8.374 1.00 96.06 145 LEU A N 1
ATOM 1154 C CA . LEU A 1 145 ? -7.356 3.290 -6.954 1.00 96.06 145 LEU A CA 1
ATOM 1155 C C . LEU A 1 145 ? -8.756 2.965 -6.400 1.00 96.06 145 LEU A C 1
ATOM 1157 O O . LEU A 1 145 ? -9.751 3.537 -6.839 1.00 96.06 145 LEU A O 1
ATOM 1161 N N . PRO A 1 146 ? -8.890 2.067 -5.415 1.00 93.62 146 PRO A N 1
ATOM 1162 C CA . PRO A 1 146 ? -10.188 1.712 -4.843 1.00 93.62 146 PRO A CA 1
ATOM 1163 C C . PRO A 1 146 ? -10.776 2.837 -3.973 1.00 93.62 146 PRO A C 1
ATOM 1165 O O . PRO A 1 146 ? -10.078 3.742 -3.529 1.00 93.62 146 PRO A O 1
ATOM 1168 N N . ALA A 1 147 ? -12.072 2.755 -3.648 1.00 89.94 147 ALA A N 1
ATOM 1169 C CA . ALA A 1 147 ? -12.800 3.811 -2.926 1.00 89.94 147 ALA A CA 1
ATOM 1170 C C . ALA A 1 147 ? -12.207 4.204 -1.556 1.00 89.94 147 ALA A C 1
ATOM 1172 O O . ALA A 1 147 ? -12.389 5.334 -1.115 1.00 89.94 147 ALA A O 1
ATOM 1173 N N . HIS A 1 148 ? -11.505 3.293 -0.875 1.00 85.81 148 HIS A N 1
ATOM 1174 C CA . HIS A 1 148 ? -10.831 3.596 0.395 1.00 85.81 148 HIS A CA 1
ATOM 1175 C C . HIS A 1 148 ? -9.543 4.416 0.218 1.00 85.81 148 HIS A C 1
ATOM 1177 O O . HIS A 1 148 ? -9.033 4.937 1.202 1.00 85.81 148 HIS A O 1
ATOM 1183 N N . SER A 1 149 ? -9.073 4.560 -1.021 1.00 89.88 149 SER A N 1
ATOM 1184 C CA . SER A 1 149 ? -7.949 5.390 -1.461 1.00 89.88 149 SER A CA 1
ATOM 1185 C C . SER A 1 149 ? -8.421 6.587 -2.291 1.00 89.88 149 SER A C 1
ATOM 1187 O O . SER A 1 149 ? -7.666 7.126 -3.099 1.00 89.88 149 SER A O 1
ATOM 1189 N N . ARG A 1 150 ? -9.681 7.012 -2.113 1.00 87.00 150 ARG A N 1
ATOM 1190 C CA . ARG A 1 150 ? -10.278 8.150 -2.822 1.00 87.00 150 ARG A CA 1
ATOM 1191 C C . ARG A 1 150 ? -11.061 9.080 -1.908 1.00 87.00 150 ARG A C 1
ATOM 1193 O O . ARG A 1 150 ? -11.683 8.660 -0.934 1.00 87.00 150 ARG A O 1
ATOM 1200 N N . TYR A 1 151 ? -11.108 10.350 -2.296 1.00 82.31 151 TYR A N 1
ATOM 1201 C CA . TYR A 1 151 ? -12.051 11.332 -1.764 1.00 82.31 151 TYR A CA 1
ATOM 1202 C C . TYR A 1 151 ? -12.575 12.224 -2.894 1.00 82.31 151 TYR A C 1
ATOM 1204 O O . TYR A 1 151 ? -11.884 13.122 -3.386 1.00 82.31 151 TYR A O 1
ATOM 1212 N N . GLY A 1 152 ? -13.821 11.969 -3.303 1.00 86.31 152 GLY A N 1
ATOM 1213 C CA . GLY A 1 152 ? -14.376 12.544 -4.527 1.00 86.31 152 GLY A CA 1
ATOM 1214 C C . GLY A 1 152 ? -13.605 12.044 -5.747 1.00 86.31 152 GLY A C 1
ATOM 1215 O O . GLY A 1 152 ? -13.358 10.848 -5.868 1.00 86.31 152 GLY A O 1
ATOM 1216 N N . GLU A 1 153 ? -13.189 12.973 -6.604 1.00 84.94 153 GLU A N 1
ATOM 1217 C CA . GLU A 1 153 ? -12.390 12.686 -7.804 1.00 84.94 153 GLU A CA 1
ATOM 1218 C C . GLU A 1 153 ? -10.887 12.529 -7.510 1.00 84.94 153 GLU A C 1
ATOM 1220 O O . GLU A 1 153 ? -10.114 12.255 -8.420 1.00 84.94 153 GLU A O 1
ATOM 1225 N N . ASN A 1 154 ? -10.452 12.735 -6.261 1.00 84.56 154 ASN A N 1
ATOM 1226 C CA . ASN A 1 154 ? -9.037 12.665 -5.904 1.00 84.56 154 ASN A CA 1
ATOM 1227 C C . ASN A 1 154 ? -8.654 11.254 -5.452 1.00 84.56 154 ASN A C 1
ATOM 1229 O O . ASN A 1 154 ? -9.343 10.661 -4.616 1.00 84.56 154 ASN A O 1
ATOM 1233 N N . GLU A 1 155 ? -7.523 10.772 -5.956 1.00 89.69 155 GLU A N 1
ATOM 1234 C CA . GLU A 1 155 ? -6.888 9.507 -5.589 1.00 89.69 155 GLU A CA 1
ATOM 1235 C C . GLU A 1 155 ? -5.692 9.751 -4.664 1.00 89.69 155 GLU A C 1
ATOM 1237 O O . GLU A 1 155 ? -4.989 10.755 -4.789 1.00 89.69 155 GLU A O 1
ATOM 1242 N N . TYR A 1 156 ? -5.471 8.837 -3.719 1.00 90.00 156 TYR A N 1
ATOM 1243 C CA . TYR A 1 156 ? -4.455 8.979 -2.681 1.00 90.00 156 TYR A CA 1
ATOM 1244 C C . TYR A 1 156 ? -3.622 7.711 -2.532 1.00 90.00 156 TYR A C 1
ATOM 1246 O O . TYR A 1 156 ? -4.151 6.621 -2.316 1.00 90.00 156 TYR A O 1
ATOM 1254 N N . VAL A 1 157 ? -2.302 7.888 -2.530 1.00 94.25 157 VAL A N 1
ATOM 1255 C CA . VAL A 1 157 ? -1.339 6.894 -2.049 1.00 94.25 157 VAL A CA 1
ATOM 1256 C C . VAL A 1 157 ? -0.894 7.345 -0.662 1.00 94.25 157 VAL A C 1
ATOM 1258 O O . VAL A 1 157 ? -0.131 8.297 -0.525 1.00 94.25 157 VAL A O 1
ATOM 1261 N N . TYR A 1 158 ? -1.421 6.710 0.386 1.00 89.44 158 TYR A N 1
ATOM 1262 C CA . TYR A 1 158 ? -1.281 7.215 1.760 1.00 89.44 158 TYR A CA 1
ATOM 1263 C C . TYR A 1 158 ? 0.089 6.985 2.391 1.00 89.44 158 TYR A C 1
ATOM 1265 O O . TYR A 1 158 ? 0.398 7.585 3.422 1.00 89.44 158 TYR A O 1
ATOM 1273 N N . ALA A 1 159 ? 0.892 6.099 1.811 1.00 92.00 159 ALA A N 1
ATOM 1274 C CA . ALA A 1 159 ? 2.170 5.715 2.368 1.00 92.00 159 ALA A CA 1
ATOM 1275 C C . ALA A 1 159 ? 3.254 5.661 1.297 1.00 92.00 159 ALA A C 1
ATOM 1277 O O . ALA A 1 159 ? 3.031 5.258 0.154 1.00 92.00 159 ALA A O 1
ATOM 1278 N N . TRP A 1 160 ? 4.455 6.006 1.739 1.00 94.94 160 TRP A N 1
ATOM 1279 C CA . TRP A 1 160 ? 5.701 5.695 1.068 1.00 94.94 160 TRP A CA 1
ATOM 1280 C C . TRP A 1 160 ? 6.590 4.951 2.055 1.00 94.94 160 TRP A C 1
ATOM 1282 O O . TRP A 1 160 ? 6.709 5.343 3.220 1.00 94.94 160 TRP A O 1
ATOM 1292 N N . ILE A 1 161 ? 7.201 3.872 1.589 1.00 95.06 161 ILE A N 1
ATOM 1293 C CA . ILE A 1 161 ? 8.178 3.102 2.350 1.00 95.06 161 ILE A CA 1
ATOM 1294 C C . ILE A 1 161 ? 9.538 3.403 1.734 1.00 95.06 161 ILE A C 1
ATOM 1296 O O . ILE A 1 161 ? 9.702 3.296 0.523 1.00 95.06 161 ILE A O 1
ATOM 1300 N N . ALA A 1 162 ? 10.517 3.787 2.548 1.00 94.81 162 ALA A N 1
ATOM 1301 C CA . ALA A 1 162 ? 11.856 4.070 2.051 1.00 94.81 162 ALA A CA 1
ATOM 1302 C C . ALA A 1 162 ? 12.575 2.765 1.659 1.00 94.81 162 ALA A C 1
ATOM 1304 O O . ALA A 1 162 ? 12.693 1.877 2.513 1.00 94.81 162 ALA A O 1
ATOM 1305 N N . PRO A 1 163 ? 13.107 2.647 0.428 1.00 96.19 163 PRO A N 1
ATOM 1306 C CA . PRO A 1 163 ? 14.085 1.629 0.064 1.00 96.19 163 PRO A CA 1
ATOM 1307 C C . PRO A 1 163 ? 15.127 1.389 1.160 1.00 96.19 163 PRO A C 1
ATOM 1309 O O . PRO A 1 163 ? 15.682 2.330 1.737 1.00 96.19 163 PRO A O 1
ATOM 1312 N N . TYR A 1 164 ? 15.390 0.116 1.457 1.00 95.12 164 TYR A N 1
ATOM 1313 C CA . TYR A 1 164 ? 16.333 -0.330 2.496 1.00 95.12 164 TYR A CA 1
ATOM 1314 C C . TYR A 1 164 ? 16.020 0.146 3.930 1.00 95.12 164 TYR A C 1
ATOM 1316 O O . TYR A 1 164 ? 16.856 -0.018 4.822 1.00 95.12 164 TYR A O 1
ATOM 1324 N N . GLY A 1 165 ? 14.847 0.743 4.174 1.00 91.69 165 GLY A N 1
ATOM 1325 C CA . GLY A 1 165 ? 14.479 1.325 5.468 1.00 91.69 165 GLY A CA 1
ATOM 1326 C C . GLY A 1 165 ? 15.376 2.491 5.899 1.00 91.69 165 GLY A C 1
ATOM 1327 O O . GLY A 1 165 ? 15.424 2.821 7.086 1.00 91.69 165 GLY A O 1
ATOM 1328 N N . ASP A 1 166 ? 16.117 3.096 4.965 1.00 88.19 166 ASP A N 1
ATOM 1329 C CA . ASP A 1 166 ? 17.096 4.138 5.257 1.00 88.19 166 ASP A CA 1
ATOM 1330 C C . ASP A 1 166 ? 16.627 5.494 4.736 1.00 88.19 166 ASP A C 1
ATOM 1332 O O . ASP A 1 166 ? 16.576 5.740 3.536 1.00 88.19 166 ASP A O 1
ATOM 1336 N N . MET A 1 167 ? 16.317 6.395 5.667 1.00 82.19 167 MET A N 1
ATOM 1337 C CA . MET A 1 167 ? 15.942 7.781 5.372 1.00 82.19 167 MET A CA 1
ATOM 1338 C C . MET A 1 167 ? 17.059 8.773 5.712 1.00 82.19 167 MET A C 1
ATOM 1340 O O . MET A 1 167 ? 16.844 9.985 5.731 1.00 82.19 167 MET A O 1
ATOM 1344 N N . ARG A 1 168 ? 18.270 8.303 6.041 1.00 77.00 168 ARG A N 1
ATOM 1345 C CA . ARG A 1 168 ? 19.370 9.209 6.391 1.00 77.00 168 ARG A CA 1
ATOM 1346 C C . ARG A 1 168 ? 19.707 10.060 5.172 1.00 77.00 168 ARG A C 1
ATOM 1348 O O . ARG A 1 168 ? 20.080 9.528 4.134 1.00 77.00 168 ARG A O 1
ATOM 1355 N N . LYS A 1 169 ? 19.670 11.386 5.345 1.00 76.44 169 LYS A N 1
ATOM 1356 C CA . LYS A 1 169 ? 19.887 12.400 4.290 1.00 76.44 169 LYS A CA 1
ATOM 1357 C C . LYS A 1 169 ? 18.715 12.588 3.322 1.00 76.44 169 LYS A C 1
ATOM 1359 O O . LYS A 1 169 ? 18.907 13.192 2.274 1.00 76.44 169 LYS A O 1
ATOM 1364 N N . ILE A 1 170 ? 17.533 12.114 3.692 1.00 75.50 170 ILE A N 1
ATOM 1365 C CA . ILE A 1 170 ? 16.263 12.575 3.137 1.00 75.50 170 ILE A CA 1
ATOM 1366 C C . ILE A 1 170 ? 15.633 13.425 4.236 1.00 75.50 170 ILE A C 1
ATOM 1368 O O . ILE A 1 170 ? 15.566 12.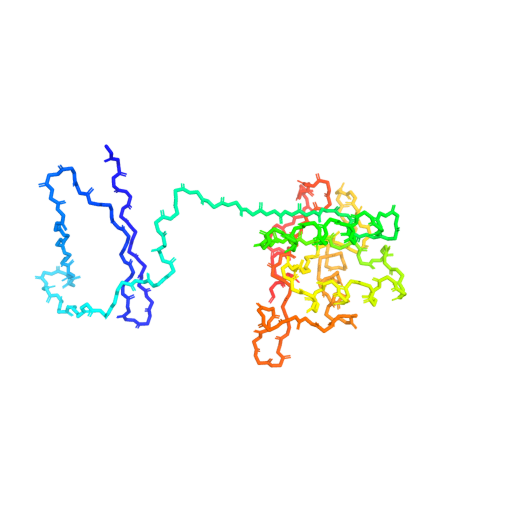970 5.381 1.00 75.50 170 ILE A O 1
ATOM 1372 N N . ASP A 1 171 ? 15.237 14.662 3.940 1.00 75.94 171 ASP A N 1
ATOM 1373 C CA . ASP A 1 171 ? 14.470 15.444 4.907 1.00 75.94 171 ASP A CA 1
ATOM 1374 C C . ASP A 1 171 ? 13.083 14.785 5.053 1.00 75.94 171 ASP A C 1
ATOM 1376 O O . ASP A 1 171 ? 12.346 14.691 4.068 1.00 75.94 171 ASP A O 1
ATOM 1380 N N . PRO A 1 172 ? 12.698 14.293 6.249 1.00 69.19 172 PRO A N 1
ATOM 1381 C CA . PRO A 1 172 ? 11.393 13.667 6.441 1.00 69.19 172 PRO A CA 1
ATOM 1382 C C . PRO A 1 172 ? 10.237 14.599 6.077 1.00 69.19 172 PRO A C 1
ATOM 1384 O O . PRO A 1 172 ? 9.177 14.128 5.675 1.00 69.19 172 PRO A O 1
ATOM 1387 N N . TRP A 1 173 ? 10.430 15.913 6.216 1.00 68.88 173 TRP A N 1
ATOM 1388 C CA . TRP A 1 173 ? 9.424 16.899 5.851 1.00 68.88 173 TRP A CA 1
ATOM 1389 C C . TRP A 1 173 ? 9.288 17.047 4.335 1.00 68.88 173 TRP A C 1
ATOM 1391 O O . TRP A 1 173 ? 8.170 17.121 3.835 1.00 68.88 173 TRP A O 1
ATOM 1401 N N . GLU A 1 174 ? 10.403 17.008 3.606 1.00 72.50 174 GLU A N 1
ATOM 1402 C CA . GLU A 1 174 ? 10.420 16.994 2.139 1.00 72.50 174 GLU A CA 1
ATOM 1403 C C . GLU A 1 174 ? 9.736 15.729 1.601 1.00 72.50 174 GLU A C 1
ATOM 1405 O O . GLU A 1 174 ? 8.861 15.813 0.745 1.00 72.50 174 GLU A O 1
ATOM 1410 N N . ALA A 1 175 ? 10.032 14.557 2.173 1.00 65.06 175 ALA A N 1
ATOM 1411 C CA . ALA A 1 175 ? 9.348 13.317 1.805 1.00 65.06 175 ALA A CA 1
ATOM 1412 C C . ALA A 1 175 ? 7.836 13.368 2.107 1.00 65.06 175 ALA A C 1
ATOM 1414 O O . ALA A 1 175 ? 7.027 12.989 1.264 1.00 65.06 175 ALA A O 1
ATOM 1415 N N . LEU A 1 176 ? 7.436 13.874 3.280 1.00 66.31 176 LEU A N 1
ATOM 1416 C CA . LEU A 1 176 ? 6.023 13.989 3.668 1.00 66.31 176 LEU A CA 1
ATOM 1417 C C . LEU A 1 176 ? 5.237 14.959 2.779 1.00 66.31 176 LEU A C 1
ATOM 1419 O O . LEU A 1 176 ? 4.108 14.648 2.407 1.00 66.31 176 LEU A O 1
ATOM 1423 N N . GLN A 1 177 ? 5.821 16.107 2.426 1.00 68.44 177 GLN A N 1
ATOM 1424 C CA . GLN A 1 177 ? 5.202 17.069 1.506 1.00 68.44 177 GLN A CA 1
ATOM 1425 C C . GLN A 1 177 ? 4.991 16.486 0.108 1.00 68.44 177 GLN A C 1
ATOM 1427 O O . GLN A 1 177 ? 4.040 16.860 -0.567 1.00 68.44 177 GLN A O 1
ATOM 1432 N N . ASN A 1 178 ? 5.858 15.563 -0.297 1.00 66.38 178 ASN A N 1
ATOM 1433 C CA . ASN A 1 178 ? 5.806 14.916 -1.601 1.00 66.38 178 ASN A CA 1
ATOM 1434 C C . ASN A 1 178 ? 4.804 13.744 -1.653 1.00 66.38 178 ASN A C 1
ATOM 1436 O O . ASN A 1 178 ? 4.336 13.381 -2.734 1.00 66.38 178 ASN A O 1
ATOM 1440 N N . ILE A 1 179 ? 4.426 13.171 -0.505 1.00 65.44 179 ILE A N 1
ATOM 1441 C CA . ILE A 1 179 ? 3.422 12.094 -0.407 1.00 65.44 179 ILE A CA 1
ATOM 1442 C C . ILE A 1 179 ? 2.000 12.654 -0.290 1.00 65.44 179 ILE A C 1
ATOM 1444 O O . ILE A 1 179 ? 1.100 12.156 -0.968 1.00 65.44 179 ILE A O 1
ATOM 1448 N N . LEU A 1 180 ? 1.797 13.672 0.552 1.00 54.69 180 LEU A N 1
ATOM 1449 C CA . LEU A 1 180 ? 0.488 14.304 0.780 1.00 54.69 180 LEU A CA 1
ATOM 1450 C C . LEU A 1 180 ? 0.046 15.202 -0.390 1.00 54.69 180 LEU A C 1
ATOM 1452 O O . LEU A 1 180 ? -1.129 15.630 -0.350 1.00 54.69 180 LEU A O 1
#

Radius of gyration: 21.63 Å; chains: 1; bounding box: 46×44×60 Å

pLDDT: mean 86.89, std 13.75, range [30.62, 98.81]

Secondary structure (DSSP, 8-state):
-----EEEEETTEEEEE-PPBTTBS-----EEETTEEEP-------TT----S-----EEEEESTTTHHHHHHHHHHHHHTT--EEEEE-GGG--HHHHHHHHHHHHTSSEEEEE--SS-PPSSPS-HHHHHHHHHHHHHHH----GGGEETTEE----B--GGG--TTS-HHHHHHHH-

Foldseek 3Di:
DPFPWDWDADPNDTDTDTDDDPVDPDDDDWDDDVPDTDDDDDDDDPPPPDPDPDDDAAEAEECAPVCLVVVLVVLVVCVVVVAAYEYEYQLLRHDLVSLVVVQVSQVSDSYHYAHAFNHLDDPPDPDLLCGQLVSFVSNVVSYDHDPVQDDVVDGARQHYQYRVNDCVNPDVVNNVVSRD